Protein AF-A0A740B4L4-F1 (afdb_monomer_lite)

Foldseek 3Di:
DDWPDKAPDWDWDQDPNDTDIDIDTDDDDDDDPVRVVVDDPPDDDDDDDDDDDDDPVCVVCVVVVVVVVVVPPDDPPPPDPDDD

Organism: NCBI:txid611

Secondary structure (DSSP, 8-state):
-EEEEEEEEEEEEEETTEEEEEEEEEEE----HHHHTT--TT-------------HHHHHHHHHHHHHHHHT------------

Sequence (84 aa):
ATIDNISPDSYEENTGGTIQRYYKVIIAFDVNEDDLRWLKPGMTVDASVITGKHSIMEYLLSPLMKGVDKAFSEPVNTKRLDTP

Structure (mmCIF, N/CA/C/O backbone):
data_AF-A0A740B4L4-F1
#
_entry.id   AF-A0A740B4L4-F1
#
loop_
_atom_site.group_PDB
_atom_site.id
_atom_site.type_symb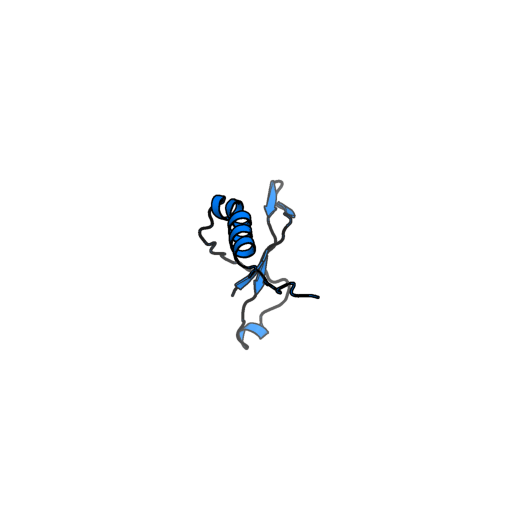ol
_atom_site.label_atom_id
_atom_site.label_alt_id
_atom_site.label_comp_id
_atom_site.label_asym_id
_atom_site.label_entity_id
_atom_site.label_seq_id
_atom_site.pdbx_PDB_ins_code
_atom_site.Cartn_x
_atom_site.Cartn_y
_atom_site.Cartn_z
_atom_site.occupancy
_atom_site.B_iso_or_equiv
_atom_site.auth_seq_id
_atom_site.auth_comp_id
_atom_site.auth_asym_id
_atom_site.auth_atom_id
_atom_site.pdbx_PDB_model_num
ATOM 1 N N . ALA A 1 1 ? 0.280 -9.324 -5.194 1.00 82.94 1 ALA A N 1
ATOM 2 C CA . ALA A 1 1 ? 0.749 -8.116 -4.490 1.00 82.94 1 ALA A CA 1
ATOM 3 C C . ALA A 1 1 ? -0.053 -7.940 -3.211 1.00 82.94 1 ALA A C 1
ATOM 5 O O . ALA A 1 1 ? -1.264 -8.139 -3.237 1.00 82.94 1 ALA A O 1
ATOM 6 N N . THR A 1 2 ? 0.608 -7.599 -2.114 1.00 89.25 2 THR A N 1
ATOM 7 C CA . THR A 1 2 ? 0.018 -7.426 -0.783 1.00 89.25 2 THR A CA 1
ATOM 8 C C . THR A 1 2 ? 0.597 -6.182 -0.122 1.00 89.25 2 THR A C 1
ATOM 10 O O . THR A 1 2 ? 1.756 -5.833 -0.346 1.00 89.25 2 THR A O 1
ATOM 13 N N . ILE A 1 3 ? -0.206 -5.506 0.700 1.00 87.69 3 ILE A N 1
ATOM 14 C CA . ILE A 1 3 ? 0.289 -4.419 1.550 1.00 87.69 3 ILE A CA 1
ATOM 15 C C . ILE A 1 3 ? 0.981 -5.057 2.748 1.00 87.69 3 ILE A C 1
ATOM 17 O O . ILE A 1 3 ? 0.345 -5.800 3.490 1.00 87.69 3 ILE A O 1
ATOM 21 N N . ASP A 1 4 ? 2.265 -4.767 2.917 1.00 88.94 4 ASP A N 1
ATOM 22 C CA . ASP A 1 4 ? 3.060 -5.284 4.031 1.00 88.94 4 ASP A CA 1
ATOM 23 C C . ASP A 1 4 ? 2.997 -4.334 5.233 1.00 88.94 4 ASP A C 1
ATOM 25 O O . ASP A 1 4 ? 2.786 -4.742 6.375 1.00 88.94 4 ASP A O 1
ATOM 29 N N . ASN A 1 5 ? 3.105 -3.027 4.974 1.00 88.81 5 ASN A N 1
ATOM 30 C CA . ASN A 1 5 ? 3.096 -2.022 6.028 1.00 88.81 5 ASN A CA 1
ATOM 31 C C . ASN A 1 5 ? 2.475 -0.696 5.575 1.00 88.81 5 ASN A C 1
ATOM 33 O O . ASN A 1 5 ? 2.642 -0.280 4.429 1.00 88.81 5 ASN A O 1
ATOM 37 N N . ILE A 1 6 ? 1.800 -0.019 6.505 1.00 87.75 6 ILE A N 1
ATOM 38 C CA . ILE A 1 6 ? 1.319 1.359 6.369 1.00 87.75 6 ILE A CA 1
ATOM 39 C C . ILE A 1 6 ? 1.951 2.162 7.505 1.00 87.75 6 ILE A C 1
ATOM 41 O O . ILE A 1 6 ? 1.904 1.731 8.660 1.00 87.75 6 ILE A O 1
ATOM 45 N N . SER A 1 7 ? 2.532 3.320 7.190 1.00 91.06 7 SER A N 1
ATOM 46 C CA . SER A 1 7 ? 3.186 4.157 8.190 1.00 91.06 7 SER A CA 1
ATOM 47 C C . SER A 1 7 ? 2.194 4.611 9.269 1.00 91.06 7 SER A C 1
ATOM 49 O O . SER A 1 7 ? 1.077 5.016 8.940 1.00 91.06 7 SER A O 1
ATOM 51 N N . PRO A 1 8 ? 2.593 4.597 10.554 1.00 88.69 8 PRO A N 1
ATOM 52 C CA . PRO A 1 8 ? 1.753 5.121 11.631 1.00 88.69 8 PRO A CA 1
ATOM 53 C C . PRO A 1 8 ? 1.629 6.649 11.556 1.00 88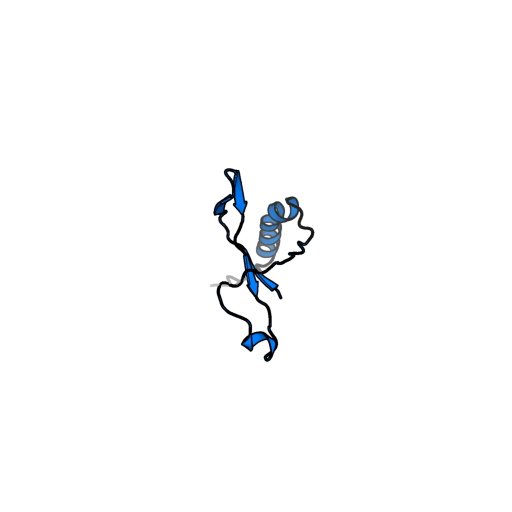.69 8 PRO A C 1
ATOM 55 O O . PRO A 1 8 ? 0.611 7.214 11.954 1.00 88.69 8 PRO A O 1
ATOM 58 N N . ASP A 1 9 ? 2.650 7.303 10.999 1.00 93.00 9 ASP A N 1
ATOM 59 C CA . ASP A 1 9 ? 2.739 8.752 10.885 1.00 93.00 9 ASP A CA 1
ATOM 60 C C . ASP A 1 9 ? 2.384 9.232 9.477 1.00 93.00 9 ASP A C 1
ATOM 62 O O . ASP A 1 9 ? 2.621 8.545 8.475 1.00 93.00 9 ASP A O 1
ATOM 66 N N . SER A 1 10 ? 1.842 10.448 9.412 1.00 93.62 10 SER A N 1
ATOM 67 C CA . SER A 1 10 ? 1.594 11.161 8.161 1.00 93.62 10 SER A CA 1
ATOM 68 C C . SER A 1 10 ? 2.790 12.019 7.761 1.00 93.62 10 SER A C 1
ATOM 70 O O . SER A 1 10 ? 3.412 12.652 8.613 1.00 93.62 10 SER A O 1
ATOM 72 N N . TYR A 1 11 ? 3.030 12.126 6.460 1.00 93.69 11 TYR A N 1
ATOM 73 C CA . TYR A 1 11 ? 4.036 12.994 5.858 1.00 93.69 11 TYR A CA 1
ATOM 74 C C . TYR A 1 11 ? 3.366 14.136 5.099 1.00 93.69 11 TYR A C 1
ATOM 76 O O . TYR A 1 11 ? 2.209 14.029 4.691 1.00 93.69 11 TYR A O 1
ATOM 84 N N . GLU A 1 12 ? 4.106 15.220 4.904 1.00 95.12 12 GLU A N 1
ATOM 85 C CA . GLU A 1 12 ? 3.659 16.380 4.142 1.00 95.12 12 GLU A CA 1
ATOM 86 C C . GLU A 1 12 ? 4.594 16.614 2.963 1.00 95.12 12 GLU A C 1
ATOM 88 O O . GLU A 1 12 ? 5.816 16.524 3.092 1.00 95.12 12 GLU A O 1
ATOM 93 N N . GLU A 1 13 ? 4.010 16.930 1.816 1.00 93.69 13 GLU A N 1
ATOM 94 C CA . GLU A 1 13 ? 4.736 17.348 0.627 1.00 93.69 13 GLU A CA 1
ATOM 95 C C . GLU A 1 13 ? 4.114 18.627 0.078 1.00 93.69 13 GLU A C 1
ATOM 97 O O . GLU A 1 13 ? 2.892 18.787 0.034 1.00 93.69 13 GLU A O 1
ATOM 102 N N . ASN A 1 14 ? 4.974 19.572 -0.300 1.00 90.38 14 ASN A N 1
ATOM 103 C CA . ASN A 1 14 ? 4.548 20.808 -0.933 1.00 90.38 14 ASN A CA 1
ATOM 104 C C . ASN A 1 14 ? 4.637 20.631 -2.446 1.00 90.38 14 ASN A C 1
ATOM 106 O O . ASN A 1 14 ? 5.718 20.707 -3.030 1.00 90.38 14 ASN A O 1
ATOM 110 N N . THR A 1 15 ? 3.489 20.408 -3.074 1.00 86.31 15 THR A N 1
ATOM 111 C CA . THR A 1 15 ? 3.385 20.297 -4.527 1.00 86.31 15 THR A CA 1
ATOM 112 C C . THR A 1 15 ? 2.635 21.516 -5.044 1.00 86.31 15 THR A C 1
ATOM 114 O O . THR A 1 15 ? 1.452 21.707 -4.759 1.00 86.31 15 THR A O 1
ATOM 117 N N . GLY A 1 16 ? 3.331 22.381 -5.786 1.00 80.69 16 GLY A N 1
ATOM 118 C CA . GLY A 1 16 ? 2.716 23.553 -6.418 1.00 80.69 16 GLY A CA 1
ATOM 119 C C . GLY A 1 16 ? 2.119 24.568 -5.434 1.00 80.69 16 GLY A C 1
ATOM 120 O O . GLY A 1 16 ? 1.122 25.207 -5.756 1.00 80.69 16 GLY A O 1
ATOM 121 N N . GLY A 1 17 ? 2.684 24.701 -4.228 1.00 87.19 17 GLY A N 1
ATOM 122 C CA . GLY A 1 17 ? 2.200 25.632 -3.201 1.00 87.19 17 GLY A CA 1
ATOM 123 C C . GLY A 1 17 ? 1.042 25.101 -2.353 1.00 87.19 17 GLY A C 1
ATOM 124 O O . GLY A 1 17 ? 0.597 25.798 -1.443 1.00 87.19 17 GLY A O 1
ATOM 125 N N . THR A 1 18 ? 0.572 23.876 -2.609 1.00 88.50 18 THR A N 1
ATOM 126 C CA . THR A 1 18 ? -0.419 23.190 -1.772 1.00 88.50 18 THR A CA 1
ATOM 127 C C . THR A 1 18 ? 0.270 22.125 -0.928 1.00 88.50 18 THR A C 1
ATOM 129 O O . THR A 1 18 ? 1.049 21.324 -1.444 1.00 88.50 18 THR A O 1
ATOM 132 N N . ILE A 1 19 ? -0.029 22.106 0.371 1.00 91.19 19 ILE A N 1
ATOM 133 C CA . ILE A 1 19 ? 0.439 21.058 1.282 1.00 91.19 19 ILE A CA 1
ATOM 134 C C . ILE A 1 19 ? -0.474 19.846 1.110 1.00 91.19 19 ILE A C 1
ATOM 136 O O . ILE A 1 19 ? -1.668 19.916 1.405 1.00 91.19 19 ILE A O 1
ATOM 140 N N . GLN A 1 20 ? 0.088 18.739 0.635 1.00 93.38 20 GLN A N 1
ATOM 141 C CA . GLN A 1 20 ? -0.594 17.454 0.558 1.00 93.38 20 GLN A CA 1
ATOM 142 C C . GLN A 1 20 ? -0.078 16.537 1.660 1.00 93.38 20 GLN A C 1
ATOM 144 O O . GLN A 1 20 ? 1.129 16.369 1.840 1.00 93.38 20 GLN A O 1
ATOM 149 N N . ARG A 1 21 ? -1.010 15.946 2.408 1.00 92.88 21 ARG A N 1
ATOM 150 C CA . ARG A 1 21 ? -0.704 14.993 3.471 1.00 92.88 21 ARG A CA 1
ATOM 151 C C . ARG A 1 21 ? -0.957 13.574 2.984 1.00 92.88 21 ARG A C 1
ATOM 153 O O . ARG A 1 21 ? -2.013 13.299 2.420 1.00 92.88 21 ARG A O 1
ATOM 160 N N . TYR A 1 22 ? -0.011 12.680 3.236 1.00 92.12 22 TYR A N 1
ATOM 161 C CA . TYR A 1 22 ? -0.085 11.286 2.804 1.00 92.12 22 TYR A CA 1
ATOM 162 C C . TYR A 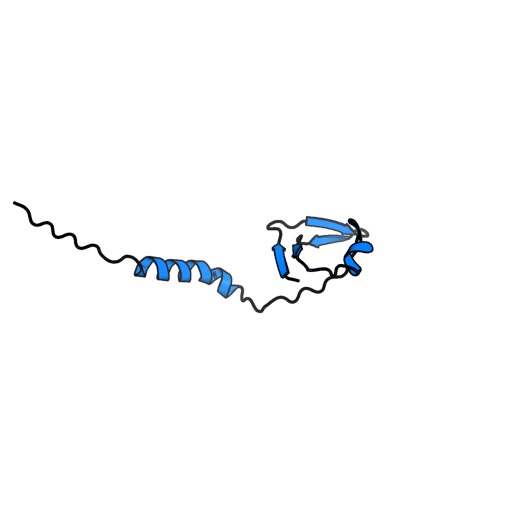1 22 ? 0.536 10.339 3.834 1.00 92.12 22 TYR A C 1
ATOM 164 O O . TYR A 1 22 ? 1.283 10.750 4.721 1.00 92.12 22 TYR A O 1
ATOM 172 N N . TYR A 1 23 ? 0.225 9.052 3.702 1.00 92.00 23 TYR A N 1
ATOM 173 C CA . TYR A 1 23 ? 0.820 7.970 4.485 1.00 92.00 23 TYR A CA 1
ATOM 174 C C . TYR A 1 23 ? 1.663 7.101 3.558 1.00 92.00 23 TYR A C 1
ATOM 176 O O . TYR A 1 23 ? 1.264 6.834 2.423 1.00 92.00 23 TYR A O 1
ATOM 184 N N . LYS A 1 24 ? 2.836 6.670 4.023 1.00 92.12 24 LYS A N 1
ATOM 185 C CA . LYS A 1 24 ? 3.715 5.798 3.238 1.00 92.12 24 LYS A CA 1
ATOM 186 C C . LYS A 1 24 ? 3.243 4.359 3.365 1.00 92.12 24 LYS A C 1
ATOM 188 O O . LYS A 1 24 ? 2.903 3.910 4.456 1.00 92.12 24 LYS A O 1
ATOM 193 N N . VAL A 1 25 ? 3.258 3.635 2.252 1.00 91.44 25 VAL A N 1
ATOM 194 C CA . VAL A 1 25 ? 2.846 2.231 2.194 1.00 91.44 25 VAL A CA 1
ATOM 195 C C . VAL A 1 25 ? 3.959 1.413 1.550 1.00 91.44 25 VAL A C 1
ATOM 197 O O . VAL A 1 25 ? 4.512 1.821 0.530 1.00 91.44 25 VAL A O 1
ATOM 200 N N . ILE A 1 26 ? 4.283 0.266 2.144 1.00 92.00 26 ILE A N 1
ATOM 201 C CA . ILE A 1 26 ? 5.184 -0.735 1.565 1.00 92.00 26 ILE A CA 1
ATOM 202 C C . ILE A 1 26 ? 4.321 -1.829 0.942 1.00 92.00 26 ILE A C 1
ATOM 204 O O . ILE A 1 26 ? 3.513 -2.465 1.623 1.00 92.00 26 ILE A O 1
ATOM 208 N N . ILE A 1 27 ? 4.489 -2.031 -0.363 1.00 91.69 27 ILE A N 1
ATOM 209 C CA . ILE A 1 27 ? 3.761 -3.035 -1.140 1.00 91.69 27 ILE A CA 1
ATOM 210 C C . ILE A 1 27 ? 4.755 -4.108 -1.569 1.00 91.69 27 ILE A C 1
ATOM 212 O O . ILE A 1 27 ? 5.725 -3.815 -2.267 1.00 91.69 27 ILE A O 1
ATOM 216 N N . ALA A 1 28 ? 4.491 -5.351 -1.176 1.00 91.94 28 ALA A N 1
ATOM 217 C CA . ALA A 1 28 ? 5.211 -6.515 -1.666 1.00 91.94 28 ALA A CA 1
ATOM 218 C C . ALA A 1 28 ? 4.496 -7.065 -2.905 1.00 91.94 28 ALA A C 1
ATOM 220 O O . ALA A 1 28 ? 3.273 -7.238 -2.918 1.00 91.94 28 ALA A O 1
ATOM 221 N N . PHE A 1 29 ? 5.240 -7.335 -3.969 1.00 90.69 29 PHE A N 1
ATOM 222 C CA . PHE A 1 29 ? 4.704 -7.925 -5.187 1.00 90.69 29 PHE A CA 1
ATOM 223 C C . PHE A 1 29 ? 5.746 -8.820 -5.837 1.00 90.69 29 PHE A C 1
ATOM 225 O O . PHE A 1 29 ? 6.942 -8.543 -5.774 1.00 90.69 29 PHE A O 1
ATOM 232 N N . ASP A 1 30 ? 5.267 -9.886 -6.462 1.00 91.12 30 ASP A N 1
ATOM 233 C CA . ASP A 1 30 ? 6.109 -10.791 -7.223 1.00 91.12 30 ASP A CA 1
ATOM 234 C C . ASP A 1 30 ? 6.291 -10.251 -8.638 1.00 91.12 30 ASP A C 1
ATOM 236 O O . ASP A 1 30 ? 5.371 -9.683 -9.235 1.00 91.12 30 ASP A O 1
ATOM 240 N N . VAL A 1 31 ? 7.496 -10.432 -9.162 1.00 8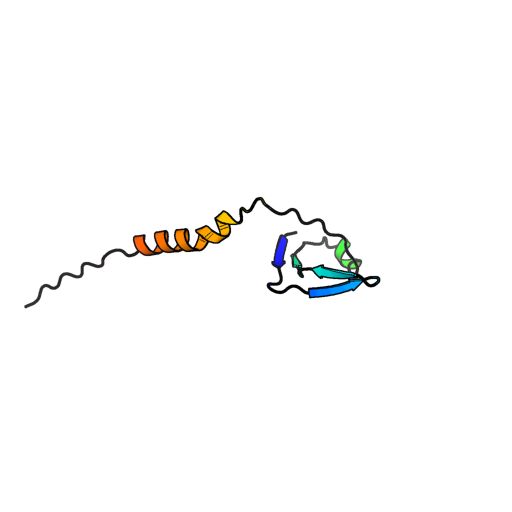9.81 31 VAL A N 1
ATOM 241 C CA . VAL A 1 31 ? 7.895 -9.996 -10.497 1.00 89.81 31 VAL A CA 1
ATOM 242 C C . VAL A 1 31 ? 8.436 -11.213 -11.224 1.00 89.81 31 VAL A C 1
ATOM 244 O O . VAL A 1 31 ? 9.250 -11.953 -10.671 1.00 89.81 31 VAL A O 1
ATOM 247 N N . ASN A 1 32 ? 7.984 -11.428 -12.455 1.00 92.06 32 ASN A N 1
ATOM 248 C CA . ASN A 1 32 ? 8.485 -12.527 -13.272 1.00 92.06 32 ASN A CA 1
ATOM 249 C C . ASN A 1 32 ? 9.966 -12.302 -13.625 1.00 92.06 32 ASN A C 1
ATOM 251 O O . ASN A 1 32 ? 10.428 -11.162 -13.694 1.00 92.06 32 ASN A O 1
ATOM 255 N N . GLU A 1 33 ? 10.714 -13.377 -13.892 1.00 89.31 33 GLU A N 1
ATOM 256 C CA . GLU A 1 33 ? 12.156 -13.289 -14.187 1.00 89.31 33 GLU A CA 1
ATOM 257 C C . GLU A 1 33 ? 12.484 -12.383 -15.375 1.00 89.31 33 GLU A C 1
ATOM 259 O O . GLU A 1 33 ? 13.499 -11.684 -15.359 1.00 89.31 33 GLU A O 1
ATOM 264 N N . ASP A 1 34 ? 11.625 -12.379 -16.395 1.00 89.56 34 ASP A N 1
ATOM 265 C CA . ASP A 1 34 ? 11.782 -11.477 -17.523 1.00 89.56 34 ASP A CA 1
ATOM 266 C C . ASP A 1 34 ? 11.694 -10.028 -17.037 1.00 89.56 34 ASP A C 1
ATOM 268 O O . ASP A 1 34 ? 12.665 -9.278 -17.178 1.00 89.56 34 ASP A O 1
ATOM 272 N N . ASP A 1 35 ? 10.590 -9.674 -16.375 1.00 86.94 35 ASP A N 1
ATOM 273 C CA . ASP A 1 35 ? 10.282 -8.319 -15.903 1.00 86.94 35 ASP A CA 1
ATOM 274 C C . ASP A 1 35 ? 11.346 -7.758 -14.943 1.00 86.94 35 ASP A C 1
ATOM 276 O O . ASP A 1 35 ? 11.659 -6.560 -14.954 1.00 86.94 35 ASP A O 1
ATOM 280 N N . LEU A 1 36 ? 11.978 -8.640 -14.164 1.00 87.56 36 LEU A N 1
ATOM 281 C CA . LEU A 1 36 ? 13.035 -8.304 -13.215 1.00 87.56 36 LEU A CA 1
ATOM 282 C C . LEU A 1 36 ? 14.237 -7.614 -13.884 1.00 87.56 36 LEU A C 1
ATOM 284 O O . LEU A 1 36 ? 14.909 -6.782 -13.267 1.00 87.56 36 LEU A O 1
ATOM 288 N N . ARG A 1 37 ? 14.520 -7.928 -15.158 1.00 88.38 37 ARG A N 1
ATOM 289 C CA . ARG A 1 37 ? 15.662 -7.351 -15.887 1.00 88.38 37 ARG A CA 1
ATOM 290 C C . ARG A 1 37 ? 15.499 -5.849 -16.115 1.00 88.38 37 ARG A C 1
ATOM 292 O O . ARG A 1 37 ? 16.494 -5.116 -16.055 1.00 88.38 37 ARG A O 1
ATOM 299 N N . TRP A 1 38 ? 14.270 -5.380 -16.324 1.00 89.88 38 TRP A N 1
ATOM 300 C CA . TRP A 1 38 ? 13.974 -3.978 -16.642 1.00 89.88 38 TRP A CA 1
ATOM 301 C C . TRP A 1 38 ? 13.568 -3.151 -15.422 1.00 89.88 38 TRP A C 1
ATOM 303 O O . TRP A 1 38 ? 13.699 -1.929 -15.458 1.00 89.88 38 TRP A O 1
ATOM 313 N N . LEU A 1 39 ? 13.166 -3.790 -14.320 1.00 90.81 39 LEU A N 1
ATOM 314 C CA . LEU A 1 39 ? 12.858 -3.092 -13.076 1.00 90.81 39 LEU A CA 1
ATOM 315 C C . LEU A 1 39 ? 14.137 -2.540 -12.421 1.00 90.81 39 LEU A C 1
ATOM 317 O O . LEU A 1 39 ? 15.165 -3.224 -12.324 1.00 90.81 39 LEU A O 1
ATOM 321 N N . LYS A 1 40 ? 14.098 -1.274 -11.996 1.00 91.31 40 LYS A N 1
ATOM 322 C CA . LYS A 1 40 ? 15.213 -0.571 -11.349 1.00 91.31 40 LYS A CA 1
ATOM 323 C C . LYS A 1 40 ? 14.695 0.302 -10.195 1.00 91.31 40 LYS A C 1
ATOM 325 O O . LYS A 1 40 ? 13.596 0.846 -10.292 1.00 91.31 40 LYS A O 1
ATOM 330 N N . PRO A 1 41 ? 15.464 0.463 -9.103 1.00 92.00 41 PRO A N 1
ATOM 331 C CA . PRO A 1 41 ? 15.089 1.375 -8.026 1.00 92.00 41 PRO A CA 1
ATOM 332 C C . PRO A 1 41 ? 14.930 2.818 -8.519 1.00 92.00 41 PRO A C 1
ATOM 334 O O . PRO A 1 41 ? 15.672 3.264 -9.391 1.00 92.00 41 PRO A O 1
ATOM 337 N N . GLY A 1 42 ? 13.982 3.552 -7.933 1.00 92.12 42 GLY A N 1
ATOM 338 C CA . GLY A 1 42 ? 13.706 4.952 -8.277 1.00 92.12 42 GLY A CA 1
ATOM 339 C C . GLY A 1 42 ? 12.715 5.151 -9.427 1.00 92.12 42 GLY A C 1
ATOM 340 O O . GLY A 1 42 ? 12.385 6.289 -9.743 1.00 92.12 42 GLY A O 1
ATOM 341 N N . MET A 1 43 ? 12.212 4.072 -10.033 1.00 92.75 43 MET A N 1
ATOM 342 C CA . MET A 1 43 ? 11.116 4.158 -10.997 1.00 92.75 43 MET A CA 1
ATOM 343 C C . MET A 1 43 ? 9.826 4.624 -10.312 1.00 92.75 43 MET A C 1
ATOM 345 O O . MET A 1 43 ? 9.464 4.133 -9.243 1.00 92.75 43 MET A O 1
ATOM 349 N N . THR A 1 44 ? 9.122 5.555 -10.951 1.00 92.44 44 THR A N 1
ATOM 350 C CA . THR A 1 44 ? 7.766 5.947 -10.557 1.00 92.44 44 THR A CA 1
ATOM 351 C C . THR A 1 44 ? 6.778 4.883 -11.019 1.00 92.44 44 THR A C 1
ATOM 353 O O . THR A 1 44 ? 6.882 4.380 -12.138 1.00 92.44 44 THR A O 1
ATOM 356 N N . VAL A 1 45 ? 5.823 4.546 -10.158 1.00 89.38 45 VAL A N 1
ATOM 357 C CA . VAL A 1 45 ? 4.787 3.549 -10.430 1.00 89.38 45 VAL A CA 1
ATOM 358 C C . VAL A 1 45 ? 3.433 4.083 -9.992 1.00 89.38 45 VAL A C 1
ATOM 360 O O . VAL A 1 45 ? 3.340 4.777 -8.980 1.00 89.38 45 VAL A O 1
ATOM 363 N N . ASP A 1 46 ? 2.392 3.709 -10.727 1.00 90.31 46 ASP A N 1
ATOM 364 C CA . ASP A 1 46 ? 1.011 3.939 -10.321 1.00 90.31 46 ASP A CA 1
ATOM 365 C C . ASP A 1 46 ? 0.461 2.673 -9.664 1.00 90.31 46 ASP A C 1
ATOM 367 O O . ASP A 1 46 ? 0.552 1.573 -10.214 1.00 90.31 46 ASP A O 1
ATOM 371 N N . ALA A 1 47 ? -0.128 2.826 -8.480 1.00 88.75 47 ALA A N 1
ATOM 372 C CA . ALA A 1 47 ? -0.744 1.733 -7.742 1.00 88.75 47 ALA A CA 1
ATOM 373 C C . ALA A 1 47 ? -2.178 2.099 -7.354 1.00 88.75 47 ALA A C 1
ATOM 375 O O . ALA A 1 47 ? -2.437 3.176 -6.819 1.00 88.75 47 ALA A O 1
ATOM 376 N N . SER A 1 48 ? -3.113 1.177 -7.588 1.00 88.19 48 SER A N 1
ATOM 377 C CA . SER A 1 48 ? -4.486 1.289 -7.097 1.00 88.19 48 SER A CA 1
ATOM 378 C C . SER A 1 48 ? -4.667 0.367 -5.898 1.00 88.19 48 SER A C 1
ATOM 380 O O . SER A 1 48 ? -4.497 -0.849 -6.005 1.00 88.19 48 SER A O 1
ATOM 382 N N . VAL A 1 49 ? -4.986 0.951 -4.745 1.00 84.88 49 VAL A N 1
ATOM 383 C CA . VAL A 1 49 ? -5.204 0.215 -3.498 1.00 84.88 49 VAL A CA 1
ATOM 384 C C . VAL A 1 49 ? -6.701 0.067 -3.257 1.00 84.88 49 VAL A C 1
ATOM 386 O O . VAL A 1 49 ? -7.405 1.055 -3.054 1.00 84.88 49 VAL A O 1
ATOM 389 N N . ILE A 1 50 ? -7.186 -1.175 -3.246 1.00 85.06 50 ILE A N 1
ATOM 390 C CA . ILE A 1 50 ? -8.572 -1.491 -2.888 1.00 85.06 50 ILE A CA 1
ATOM 391 C C . ILE A 1 50 ? -8.635 -1.683 -1.373 1.00 85.06 50 ILE A C 1
ATOM 393 O O . ILE A 1 50 ? -8.055 -2.626 -0.836 1.00 85.06 50 ILE A O 1
ATOM 397 N N . THR A 1 51 ? -9.339 -0.794 -0.676 1.00 81.38 51 THR A N 1
ATOM 398 C CA . THR A 1 51 ? -9.564 -0.911 0.769 1.00 81.38 51 THR A CA 1
ATOM 399 C C . THR A 1 51 ? -10.832 -1.718 1.060 1.00 81.38 51 THR A C 1
ATOM 401 O O . THR A 1 51 ? -11.830 -1.638 0.342 1.00 81.38 51 THR A O 1
ATOM 404 N N . GLY A 1 52 ? -10.791 -2.537 2.114 1.00 77.88 52 GLY A N 1
ATOM 405 C CA . GLY A 1 52 ? -11.965 -3.256 2.610 1.00 77.88 52 GLY A CA 1
ATOM 406 C C . GLY A 1 52 ? -12.963 -2.331 3.317 1.00 77.88 52 GLY A C 1
ATOM 407 O O . GLY A 1 52 ? -12.659 -1.183 3.646 1.00 77.88 52 GLY A O 1
ATOM 408 N N . LYS A 1 53 ? -14.166 -2.844 3.599 1.00 73.31 53 LYS A N 1
ATOM 409 C CA . LYS A 1 53 ? -15.140 -2.151 4.454 1.00 73.31 53 LYS A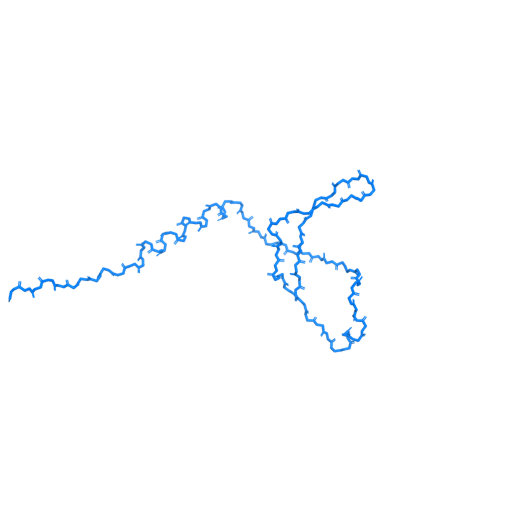 CA 1
ATOM 410 C C . LYS A 1 53 ? -14.770 -2.370 5.919 1.00 73.31 53 LYS A C 1
ATOM 412 O O . LYS A 1 53 ? -15.127 -3.399 6.478 1.00 73.31 53 LYS A O 1
ATOM 417 N N . HIS A 1 54 ? -14.117 -1.391 6.531 1.00 68.12 54 HIS A N 1
ATOM 418 C CA . HIS A 1 54 ? -13.943 -1.343 7.981 1.00 68.12 54 HIS A CA 1
ATOM 419 C C . HIS A 1 54 ? -14.768 -0.198 8.557 1.00 68.12 54 HIS A C 1
ATOM 421 O O . HIS A 1 54 ? -14.671 0.945 8.107 1.00 68.12 54 HIS A O 1
ATOM 427 N N . SER A 1 55 ? -15.611 -0.507 9.541 1.00 74.62 55 SER A N 1
ATOM 428 C CA . SER A 1 55 ? -16.357 0.517 10.272 1.00 74.62 55 SER A CA 1
ATOM 429 C C . SER A 1 55 ? -15.478 1.083 11.382 1.00 74.62 55 SER A C 1
ATOM 431 O O . SER A 1 55 ? -14.823 0.329 12.095 1.00 74.62 55 SER A O 1
ATOM 433 N N . ILE A 1 56 ? -15.508 2.399 11.607 1.00 78.00 56 ILE A N 1
ATOM 434 C CA . ILE A 1 56 ? -14.831 3.026 12.761 1.00 78.00 56 ILE A CA 1
ATOM 435 C C . ILE A 1 56 ? -15.261 2.347 14.074 1.00 78.00 56 ILE A C 1
ATOM 437 O O . ILE A 1 56 ? -14.449 2.147 14.975 1.00 78.00 56 ILE A O 1
ATOM 441 N N . MET A 1 57 ? -16.526 1.924 14.156 1.00 75.06 57 MET A N 1
ATOM 442 C CA . MET A 1 57 ? -17.063 1.201 15.309 1.00 75.06 57 MET A CA 1
ATOM 443 C C . MET A 1 57 ? -16.336 -0.128 15.561 1.00 75.06 57 MET A C 1
ATOM 445 O O . MET A 1 57 ? -16.102 -0.491 16.708 1.00 75.06 57 MET A O 1
ATOM 449 N N . GLU A 1 58 ? -15.936 -0.836 14.506 1.00 76.94 58 GLU A N 1
ATOM 450 C CA . GLU A 1 58 ? -15.201 -2.100 14.615 1.00 76.94 58 GLU A CA 1
ATOM 451 C C . GLU A 1 58 ? -13.846 -1.892 15.303 1.00 76.94 58 GLU A C 1
ATOM 453 O O . GLU A 1 58 ? -13.492 -2.638 16.216 1.00 76.94 58 GLU A O 1
ATOM 458 N N . TYR A 1 59 ? -13.131 -0.818 14.955 1.00 75.19 59 TYR A N 1
ATOM 459 C CA . TYR A 1 59 ? -11.878 -0.461 15.621 1.00 75.19 59 TYR A CA 1
ATOM 460 C C . TYR A 1 59 ? -12.079 -0.136 17.101 1.00 75.19 59 TYR A C 1
ATOM 462 O O . TYR A 1 59 ? -11.310 -0.617 17.935 1.00 75.19 59 TYR A O 1
ATOM 470 N N . LEU A 1 60 ? -13.126 0.624 17.434 1.00 81.06 60 LEU A N 1
ATOM 471 C CA . LEU A 1 60 ? -13.436 1.005 18.814 1.00 81.06 60 LEU A CA 1
ATOM 472 C C . LEU A 1 60 ? -13.857 -0.190 19.680 1.00 81.06 60 LEU A C 1
ATOM 474 O O . LEU A 1 60 ? -13.503 -0.243 20.856 1.00 81.06 60 LEU A O 1
ATOM 478 N N . LEU A 1 61 ? -14.588 -1.154 19.113 1.00 82.00 61 LEU A N 1
ATOM 479 C CA . LEU A 1 61 ? -15.063 -2.342 19.831 1.00 82.00 61 LEU A CA 1
ATOM 480 C C . LEU A 1 61 ? -14.022 -3.472 19.893 1.00 82.00 61 LEU A C 1
ATOM 482 O O . LEU A 1 61 ? -14.109 -4.335 20.770 1.00 82.00 61 LEU A O 1
ATOM 486 N N . SER A 1 62 ? -13.017 -3.466 19.012 1.00 78.31 62 SER A N 1
ATOM 487 C CA . SER A 1 62 ? -11.983 -4.509 18.948 1.00 78.31 62 SER A CA 1
ATOM 488 C C . SER A 1 62 ? -11.247 -4.800 20.274 1.00 78.31 62 SER A C 1
ATOM 490 O O . SER A 1 62 ? -10.974 -5.975 20.536 1.00 78.31 62 SER A O 1
ATOM 492 N N . PRO A 1 63 ? -10.951 -3.822 21.160 1.00 75.56 63 PRO A N 1
ATOM 493 C CA . PRO A 1 63 ? -10.300 -4.102 22.440 1.00 75.56 63 PRO A CA 1
ATOM 494 C C . PRO A 1 63 ? -11.232 -4.805 23.434 1.00 75.56 63 PRO A C 1
ATOM 496 O O . PRO A 1 63 ? -10.774 -5.634 24.218 1.00 75.56 63 PRO A O 1
ATOM 499 N N . LEU A 1 64 ? -12.537 -4.506 23.384 1.00 80.62 64 LEU A N 1
ATOM 500 C CA . LEU A 1 64 ? -13.540 -5.110 24.267 1.00 80.62 64 LEU A CA 1
ATOM 501 C C . LEU A 1 64 ? -13.732 -6.592 23.937 1.00 80.62 64 LEU A C 1
ATOM 503 O O . LEU A 1 64 ? -13.725 -7.424 24.839 1.00 80.62 64 LEU A O 1
ATOM 507 N N . MET A 1 65 ? -13.821 -6.925 22.646 1.00 73.44 65 MET A N 1
ATOM 508 C CA . MET A 1 65 ? -13.945 -8.313 22.182 1.00 73.44 65 MET A CA 1
ATOM 509 C C . MET A 1 65 ? -12.736 -9.161 22.613 1.00 73.44 65 MET A C 1
ATOM 511 O O . MET A 1 65 ? -12.908 -10.235 23.180 1.00 73.44 65 MET A O 1
ATOM 515 N N . LYS A 1 66 ? -11.510 -8.636 22.466 1.00 71.31 66 LYS A N 1
ATOM 516 C CA . LYS A 1 66 ? -10.278 -9.319 22.912 1.00 71.31 66 LYS A CA 1
ATOM 517 C C . LYS A 1 66 ? -10.224 -9.544 24.430 1.00 71.31 66 LYS A C 1
ATOM 519 O O . LYS A 1 66 ? -9.628 -10.516 24.890 1.00 71.31 66 LYS A O 1
ATOM 524 N N . GLY A 1 67 ? -10.803 -8.632 25.213 1.00 66.38 67 GLY A N 1
ATOM 525 C CA . GLY A 1 67 ? -10.862 -8.736 26.673 1.00 66.38 67 GLY A CA 1
ATOM 526 C C . GLY A 1 67 ? -11.832 -9.813 27.161 1.00 66.38 67 GLY A C 1
ATOM 527 O O . GLY A 1 67 ? -11.522 -10.521 28.117 1.00 66.38 67 GLY A O 1
ATOM 528 N N . VAL A 1 68 ? -12.968 -9.968 26.474 1.00 68.19 68 VAL A N 1
ATOM 529 C CA . VAL A 1 68 ? -13.971 -11.004 26.757 1.00 68.19 68 VAL A CA 1
ATOM 530 C C . VAL A 1 68 ? -13.361 -12.392 26.570 1.00 68.19 68 VAL A C 1
ATOM 532 O O . VAL A 1 68 ? -13.358 -13.175 27.516 1.00 68.19 68 VAL A O 1
ATOM 535 N N . ASP A 1 69 ? -12.742 -12.666 25.420 1.00 61.41 69 ASP A N 1
ATOM 536 C CA . ASP A 1 69 ? -12.139 -13.978 25.151 1.00 61.41 69 ASP A CA 1
ATOM 537 C C . ASP A 1 69 ? -11.104 -14.366 26.217 1.00 61.41 69 ASP A C 1
ATOM 539 O O . ASP A 1 69 ? -11.094 -15.496 26.705 1.00 61.41 69 ASP A O 1
ATOM 543 N N . LYS A 1 70 ? -10.269 -13.418 26.658 1.00 61.88 70 LYS A N 1
ATOM 544 C CA . LYS A 1 70 ? -9.247 -13.669 27.683 1.00 61.88 70 LYS A CA 1
ATOM 545 C C . LYS A 1 70 ? -9.838 -13.895 29.080 1.00 61.88 70 LYS A C 1
ATOM 547 O O . LYS A 1 70 ? -9.332 -14.747 29.805 1.00 61.88 70 LYS A O 1
ATOM 552 N N . ALA A 1 71 ? -10.899 -13.175 29.452 1.00 62.53 71 ALA A N 1
ATOM 553 C CA . ALA A 1 71 ? -11.559 -13.316 30.754 1.00 62.53 71 ALA A CA 1
ATOM 554 C C . ALA A 1 71 ? -12.288 -14.663 30.919 1.00 62.53 71 ALA A C 1
ATOM 556 O O . ALA A 1 71 ? -12.417 -15.156 32.035 1.00 62.53 71 ALA A O 1
ATOM 557 N N . PHE A 1 72 ? -12.725 -15.277 29.816 1.00 63.91 72 PHE A N 1
ATOM 558 C CA . PHE A 1 72 ? -13.393 -16.583 29.818 1.00 63.91 72 PHE A CA 1
ATOM 559 C C . PHE A 1 72 ? -12.450 -17.774 29.553 1.00 63.91 72 PHE A C 1
ATOM 561 O O . PHE A 1 72 ? -12.907 -18.915 29.554 1.00 63.91 72 PHE A O 1
ATOM 568 N N . SER A 1 73 ? -11.145 -17.537 29.358 1.00 67.62 73 SER A N 1
ATOM 569 C CA . SER A 1 73 ? -10.165 -18.571 28.974 1.00 67.62 73 SER A CA 1
ATOM 570 C C . SER A 1 73 ? -9.266 -19.087 30.108 1.00 67.62 73 SER A C 1
ATOM 572 O O . SER A 1 73 ? -8.414 -19.934 29.845 1.00 67.62 73 SER A O 1
ATOM 574 N N . GLU A 1 74 ? -9.410 -18.629 31.357 1.00 54.00 74 GLU A N 1
ATOM 575 C CA . GLU A 1 74 ? -8.691 -19.239 32.489 1.00 54.00 74 GLU A CA 1
ATOM 576 C C . GLU A 1 74 ? -9.484 -20.426 33.069 1.00 54.00 74 GLU A C 1
ATOM 578 O O . GLU A 1 74 ? -10.540 -20.223 33.675 1.00 54.00 74 GLU A O 1
ATOM 583 N N . PRO A 1 75 ? -9.003 -21.679 32.941 1.00 61.16 75 PRO A N 1
ATOM 584 C CA . PRO A 1 75 ? -9.559 -22.785 33.699 1.00 61.16 75 PRO A CA 1
ATOM 585 C 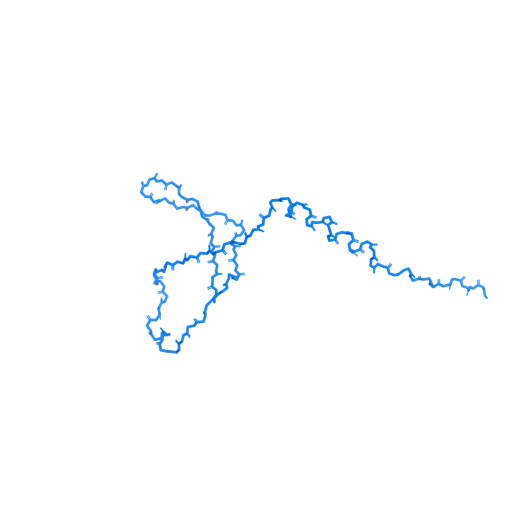C . PRO A 1 75 ? -9.134 -22.648 35.163 1.00 61.16 75 PRO A C 1
ATOM 587 O O . PRO A 1 75 ? -7.947 -22.585 35.491 1.00 61.16 75 PRO A O 1
ATOM 590 N N . VAL A 1 76 ? -10.121 -22.632 36.054 1.00 59.78 76 VAL A N 1
ATOM 591 C CA . VAL A 1 76 ? -9.922 -22.626 37.505 1.00 59.78 76 VAL A CA 1
ATOM 592 C C . VAL A 1 76 ? -9.139 -23.887 37.897 1.00 59.78 76 VAL A C 1
ATOM 594 O O . VAL A 1 76 ? -9.684 -24.990 37.906 1.00 59.78 76 VAL A O 1
ATOM 597 N N . ASN A 1 77 ? -7.844 -23.755 38.199 1.00 57.22 77 ASN A N 1
ATOM 598 C CA . ASN A 1 77 ? -7.042 -24.860 38.720 1.00 57.22 77 ASN A CA 1
ATOM 599 C C . ASN A 1 77 ? -7.413 -25.092 40.189 1.00 57.22 77 ASN A C 1
ATOM 601 O O . ASN A 1 77 ? -6.836 -24.498 41.100 1.00 57.22 77 ASN A O 1
ATOM 605 N N . THR A 1 78 ? -8.398 -25.957 40.424 1.00 59.03 78 THR A N 1
ATOM 606 C CA . THR A 1 78 ? -8.754 -26.436 41.759 1.00 59.03 78 THR A CA 1
ATOM 607 C C . THR A 1 78 ? -7.706 -27.440 42.245 1.00 59.03 78 THR A C 1
ATOM 609 O O . THR A 1 78 ? -7.956 -28.646 42.292 1.00 59.03 78 THR A O 1
ATOM 612 N N . LYS A 1 79 ? -6.511 -26.971 42.623 1.00 54.75 79 LYS A N 1
ATOM 613 C CA . LYS A 1 79 ? -5.645 -27.771 43.496 1.00 54.75 79 LYS A CA 1
ATOM 614 C C . LYS A 1 79 ? -6.284 -27.792 44.881 1.00 54.75 79 LYS A C 1
ATOM 616 O O . LYS A 1 79 ? -6.249 -26.800 45.603 1.00 54.75 79 LYS A O 1
ATOM 621 N N . ARG A 1 80 ? -6.911 -28.928 45.206 1.00 52.47 80 ARG A N 1
ATOM 622 C CA . ARG A 1 80 ? -7.400 -29.256 46.546 1.00 52.47 80 ARG A CA 1
ATOM 623 C C . ARG A 1 80 ? -6.283 -29.048 47.569 1.00 52.47 80 ARG A C 1
ATOM 625 O O . ARG A 1 80 ? -5.218 -29.653 47.463 1.00 52.47 80 ARG A O 1
ATOM 632 N N . LEU A 1 81 ? -6.552 -28.172 48.530 1.00 60.25 81 LEU A N 1
ATOM 633 C CA . LEU A 1 81 ? -5.839 -28.079 49.796 1.00 60.25 81 LEU A CA 1
ATOM 634 C C . LEU A 1 81 ? -6.374 -29.191 50.695 1.00 60.25 81 LEU A C 1
ATOM 636 O O . LEU A 1 81 ? -7.295 -28.962 51.469 1.00 60.25 81 LEU A O 1
ATOM 640 N N . ASP A 1 82 ? -5.791 -30.378 50.576 1.00 49.91 82 ASP A N 1
ATOM 641 C CA . ASP A 1 82 ? -5.975 -31.429 51.568 1.00 49.91 82 ASP A CA 1
ATOM 642 C C . ASP A 1 82 ? -4.609 -31.644 52.246 1.00 49.91 82 ASP A C 1
ATOM 644 O O . ASP A 1 82 ? -3.729 -32.332 51.735 1.00 49.91 82 ASP A O 1
ATOM 648 N N . THR A 1 83 ? -4.397 -30.960 53.370 1.00 42.75 83 THR A N 1
ATOM 649 C CA . THR A 1 83 ? -3.466 -31.358 54.447 1.00 42.75 83 THR A CA 1
ATOM 650 C C . THR A 1 83 ? -4.288 -31.292 55.741 1.00 42.75 83 THR A C 1
ATOM 652 O O . THR A 1 83 ? -5.154 -30.416 55.851 1.00 42.75 83 THR A O 1
ATOM 655 N N . PRO A 1 84 ? -4.121 -32.236 56.679 1.00 51.66 84 PRO A N 1
ATOM 656 C CA . PRO A 1 84 ? -2.870 -32.451 57.410 1.00 51.66 84 PRO A CA 1
ATOM 657 C C . PRO A 1 84 ? -2.215 -33.815 57.165 1.00 51.66 84 PRO A C 1
ATOM 659 O O . PRO A 1 84 ? -2.931 -34.774 56.804 1.00 51.66 84 PRO A O 1
#

Radius of gyration: 24.6 Å; chains: 1; bounding box: 33×58×75 Å

pLDDT: mean 80.7, std 13.28, range [42.75, 95.12]

=== Feature glossary ===
The record interleaves many kinds of information about one protein. Here is each kind framed as the question it answers.

Q: What known structures does this most resemble?
A: Structural nearest neighbors (via Foldseek easy-search vs the PDB). Reported per hit: target PDB id, E-value, and alignment TM-score. A TM-score above ~0.5 is the conventional threshold for 'same fold'.

Q: Where is each backbone atom in 3D?
A: The mmCIF table is the protein's shape written out atom by atom. For each backbone N, Cα, C, and carbonyl O, it records an (x, y, z) coordinate triple in Å plus the residue type, chain letter, and residue number.

Q: What are the backbone torsion angles?
A: The φ/ψ torsion pair specifies the backbone conformation at each residue. φ rotates about the N–Cα bond, ψ about the Cα–C bond. Steric clashes forbid most of the (φ, ψ) plane — the allowed regions (α-helix basin, β-sheet basin, left-handed helix) are the Ramachandran-allowed regions.

Q: Which residues are buried vs exposed?
A: Solvent-accessible surface area (SASA) is the area in Å² traced out by the centre of a 1.4 Å probe sphere (a water molecule) rolled over the protein's van der Waals surface (Shrake–Rupley / Lee–Richards construction). Buried residues have near-zero SASA; fully exposed residues can exceed 200 Å². The total SASA scales roughly with the number of surface residues.

Q: How confident is the AlphaFold model at each residue?
A: pLDDT is the predicted lDDT-Cα score: AlphaFold's confidence that the local environment of each residue (all inter-atomic distances within 15 Å) is correctly placed. It is a per-residue number between 0 and 100, with higher meaning more reliable.

Q: What does the local fold look like, residue by residue?
A: 3Di is Foldseek's structural alphabet. Each residue is assigned one of twenty discrete states based on how its Cα sits relative to its spatial (not sequential) neighbors. Aligning 3Di strings finds structural homologs roughly as well as full 3D superposition, but orders of magnitude faster.

Q: How big and how compact is the whole molecule?
A: Radius of gyration (Rg) is the root-mean-square distance of Cα atoms from their centroid — a single number for overall size and compactness. A globular domain of N residues has Rg ≈ 2.2·N^0.38 Å; an extended or disordered chain has a much larger Rg. The Cα contact count is the number of residue pairs whose Cα atoms are within 8 Å and are more than four positions apart in sequence — a standard proxy for tertiary packing density. The bounding box is the smallest axis-aligned box enclosing all Cα atoms.

Q: Which residues are in helices, strands, or loops?
A: DSSP 8-state secondary structure assigns each residue one of H (α-helix), G (3₁₀-helix), I (π-helix), E (extended β-strand), B (isolated β-bridge), T (hydrogen-bonded turn), S (bend), or '-' (coil). The assignment is computed from backbone hydrogen-bond geometry via the Kabsch–Sander algorithm.

Q: How mobile is each atom in the crystal?
A: Crystallographic B-factors measure how much each atom's electron density is smeared out, in Å². They rise in mobile loops and surface residues and fall in the buried interior. In AlphaFold models this column is repurposed to hold pLDDT instead.

Q: What if only a Cα trace is available?
A: P-SEA three-state annotation labels each residue as helix, strand, or coil based purely on the geometry of the Cα trace. It serves as a fallback when the full backbone (and thus DSSP) is unavailable.

Q: What family and function is it annotated with?
A: Database cross-references. InterPro integrates a dozen domain/family signature databases into unified entries with residue-range hits. GO terms attach function/process/location labels with evidence codes. CATH codes position the fold in a four-level structural taxonomy. Organism is the NCBI-taxonomy species name.

Q: Are the domains correctly placed relative to each other?
A: Predicted Aligned Error (PAE) is an AlphaFold confidence matrix: entry (i, j) is the expected error in the position of residue j, in ångströms, when the prediction is superimposed on the true structure at residue i. Low PAE within a block of residues means that block is internally rigid and well-predicted; high PAE between two blocks means their relative placement is uncertain even if each block individually is confident.

Q: What do the diagnostic plots show?
A: Three diagnostic plots accompany the record. The Cα contact map visualizes the tertiary structure as a 2D adjacency matrix (8 Å cutoff, sequence-local contacts suppressed). The Ramachandran plot shows the distribution of backbone (φ, ψ) torsions, with points in the α and β basins reflecting secondary structure content. The PAE plot shows AlphaFold's inter-residue confidence as a color matrix.

Q: What is the amino-acid chain?
A: Primary structure: the covalent order of the twenty standard amino acids along the backbone. Two proteins with the same sequence will (almost always) fold to the same structure; two with 30% identity often share a fold but not the details.

Q: What do the rendered images show?
A: The six renders are orthographic views along the three Cartesian axes in both directions. Representation (cartoon, sticks, or surface) and color scheme (sequence-rainbow or by-chain) vary across proteins so the training set covers all the common visualization conventions.